Protein AF-A0A077WGC5-F1 (afdb_monomer_lite)

Structure (mmCIF, N/CA/C/O backbone):
data_AF-A0A077WGC5-F1
#
_entry.id   AF-A0A077WGC5-F1
#
loop_
_atom_site.group_PDB
_atom_site.id
_atom_site.type_symbol
_atom_site.label_atom_id
_atom_site.label_alt_id
_atom_site.label_comp_id
_atom_site.label_asym_id
_atom_site.label_entity_id
_atom_site.label_seq_id
_atom_site.pdbx_PDB_ins_code
_atom_site.Cartn_x
_atom_site.Cartn_y
_atom_site.Cartn_z
_atom_site.occupancy
_atom_site.B_iso_or_equiv
_atom_site.auth_seq_id
_atom_site.auth_comp_id
_atom_site.auth_asym_id
_atom_site.auth_atom_id
_atom_site.pdbx_PDB_model_num
ATOM 1 N N . MET A 1 1 ? 43.329 -31.501 -50.559 1.00 46.81 1 MET A N 1
ATOM 2 C CA . MET A 1 1 ? 42.840 -30.847 -51.788 1.00 46.81 1 MET A CA 1
ATOM 3 C C . MET A 1 1 ? 41.373 -30.530 -51.605 1.00 46.81 1 MET A C 1
ATOM 5 O O . MET A 1 1 ? 40.626 -31.472 -51.415 1.00 46.81 1 MET A O 1
ATOM 9 N N . SER A 1 2 ? 41.033 -29.240 -51.633 1.00 36.66 2 SER A N 1
ATOM 10 C CA . SER A 1 2 ? 39.750 -28.633 -52.041 1.00 36.66 2 SER A CA 1
ATOM 11 C C . SER A 1 2 ? 39.451 -27.413 -51.164 1.00 36.66 2 SER A C 1
ATOM 13 O O . SER A 1 2 ? 38.745 -27.488 -50.167 1.00 36.66 2 SER A O 1
ATOM 15 N N . LEU A 1 3 ? 40.111 -26.321 -51.553 1.00 41.72 3 LEU A N 1
ATOM 16 C CA . LEU A 1 3 ? 39.628 -24.940 -51.584 1.00 41.72 3 LEU A CA 1
ATOM 17 C C . LEU A 1 3 ? 38.815 -24.431 -50.385 1.00 41.72 3 LEU A C 1
ATOM 19 O O . LEU A 1 3 ? 37.618 -24.666 -50.254 1.00 41.72 3 LEU A O 1
ATOM 23 N N . ALA A 1 4 ? 39.485 -23.583 -49.603 1.00 54.78 4 ALA A N 1
ATOM 24 C CA . ALA A 1 4 ? 38.850 -22.504 -48.871 1.00 54.78 4 ALA A CA 1
ATOM 25 C C . ALA A 1 4 ? 37.985 -21.669 -49.828 1.00 54.78 4 ALA A C 1
ATOM 27 O O . ALA A 1 4 ? 38.508 -21.023 -50.736 1.00 54.78 4 ALA A O 1
ATOM 28 N N . ILE A 1 5 ? 36.676 -21.647 -49.594 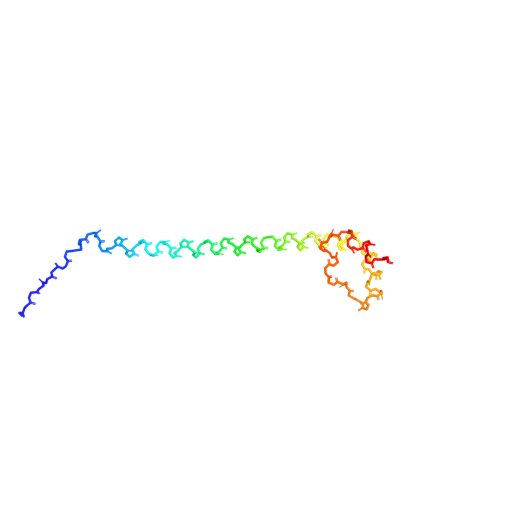1.00 53.62 5 ILE A N 1
ATOM 29 C CA . ILE A 1 5 ? 35.852 -20.512 -49.999 1.00 53.62 5 ILE A CA 1
ATOM 30 C C . ILE A 1 5 ? 35.807 -19.621 -48.767 1.00 53.62 5 ILE A C 1
ATOM 32 O O . ILE A 1 5 ? 35.041 -19.841 -47.832 1.00 53.62 5 ILE A O 1
ATOM 36 N N . LEU A 1 6 ? 36.741 -18.675 -48.735 1.00 49.25 6 LEU A N 1
ATOM 37 C CA . LEU A 1 6 ? 36.732 -17.551 -47.818 1.00 49.25 6 LEU A CA 1
ATOM 38 C C . LEU A 1 6 ? 35.403 -16.814 -48.024 1.00 49.25 6 LEU A C 1
ATOM 40 O O . LEU A 1 6 ? 35.241 -16.085 -49.001 1.00 49.25 6 LEU A O 1
ATOM 44 N N . ASN A 1 7 ? 34.448 -17.048 -47.123 1.00 55.62 7 ASN A N 1
ATOM 45 C CA . ASN A 1 7 ? 33.246 -16.238 -47.014 1.00 55.62 7 ASN A CA 1
ATOM 46 C C . ASN A 1 7 ? 33.688 -14.852 -46.545 1.00 55.62 7 ASN A C 1
ATOM 48 O O . ASN A 1 7 ? 33.897 -14.622 -45.356 1.00 55.62 7 ASN A O 1
ATOM 52 N N . ILE A 1 8 ? 33.918 -13.960 -47.502 1.00 50.69 8 ILE A N 1
ATOM 53 C CA . ILE A 1 8 ? 34.051 -12.531 -47.250 1.00 50.69 8 ILE A CA 1
ATOM 54 C C . ILE A 1 8 ? 32.707 -12.117 -46.642 1.00 50.69 8 ILE A C 1
ATOM 56 O O . ILE A 1 8 ? 31.699 -12.247 -47.339 1.00 50.69 8 ILE A O 1
ATOM 60 N N . PRO A 1 9 ? 32.639 -11.681 -45.369 1.00 46.75 9 PRO A N 1
ATOM 61 C CA . PRO A 1 9 ? 31.381 -11.235 -44.808 1.00 46.75 9 PRO A CA 1
ATOM 62 C C . PRO A 1 9 ? 31.042 -9.926 -45.516 1.00 46.75 9 PRO A C 1
ATOM 64 O O . PRO A 1 9 ? 31.570 -8.860 -45.198 1.00 46.75 9 PRO A O 1
ATOM 67 N N . THR A 1 10 ? 30.190 -10.006 -46.536 1.00 44.88 10 THR A N 1
ATOM 68 C CA . THR A 1 10 ? 29.465 -8.839 -47.013 1.00 44.88 10 THR A CA 1
ATOM 69 C C . THR A 1 10 ? 28.691 -8.329 -45.812 1.00 44.88 10 THR A C 1
ATOM 71 O O . THR A 1 10 ? 27.901 -9.069 -45.229 1.00 44.88 10 THR A O 1
ATOM 74 N N . SER A 1 11 ? 28.959 -7.089 -45.412 1.00 54.62 11 SER A N 1
ATOM 75 C CA . SER A 1 11 ? 28.449 -6.408 -44.214 1.00 54.62 11 SER A CA 1
ATOM 76 C C . SER A 1 11 ? 26.919 -6.224 -44.178 1.00 54.62 11 SER A C 1
ATOM 78 O O . SER A 1 11 ? 26.426 -5.282 -43.568 1.00 54.62 11 SER A O 1
ATOM 80 N N . GLN A 1 12 ? 26.159 -7.077 -44.859 1.00 50.47 12 GLN A N 1
ATOM 81 C CA . GLN A 1 12 ? 24.733 -6.967 -45.121 1.00 50.47 12 GLN A CA 1
ATOM 82 C C . GLN A 1 12 ? 23.919 -8.031 -44.362 1.00 50.47 12 GLN A C 1
ATOM 84 O O . GLN A 1 12 ? 22.814 -7.716 -43.926 1.00 50.47 12 GLN A O 1
ATOM 89 N N . ASP A 1 13 ? 24.487 -9.212 -44.078 1.00 47.22 13 ASP A N 1
ATOM 90 C CA . ASP A 1 13 ? 23.809 -10.271 -43.303 1.00 47.22 13 ASP A CA 1
ATOM 91 C C . ASP A 1 13 ? 23.928 -10.081 -41.774 1.00 47.22 13 ASP A C 1
ATOM 93 O O . ASP A 1 13 ? 22.984 -10.362 -41.034 1.00 47.22 13 ASP A O 1
ATOM 97 N N . ASP A 1 14 ? 25.028 -9.493 -41.283 1.00 51.94 14 ASP A N 1
ATOM 98 C CA . ASP A 1 14 ? 25.205 -9.165 -39.854 1.00 51.94 14 ASP A CA 1
ATOM 99 C C . ASP A 1 14 ? 24.263 -8.043 -39.372 1.00 51.94 14 ASP A C 1
ATOM 101 O O . ASP A 1 14 ? 23.899 -7.973 -38.195 1.00 51.94 14 ASP A O 1
ATOM 105 N N . GLN A 1 15 ? 23.823 -7.158 -40.272 1.00 51.97 15 GLN A N 1
ATOM 106 C CA . GLN A 1 15 ? 22.953 -6.031 -39.915 1.00 51.97 15 GLN A CA 1
ATOM 107 C C . GLN A 1 15 ? 21.507 -6.457 -39.628 1.00 51.97 15 GLN A C 1
ATOM 109 O O . GLN A 1 15 ? 20.835 -5.835 -38.802 1.00 51.97 15 GLN A O 1
ATOM 114 N N . LEU A 1 16 ? 21.027 -7.532 -40.260 1.00 50.12 16 LEU A N 1
ATOM 115 C CA . LEU A 1 16 ? 19.673 -8.047 -40.038 1.00 50.12 16 LEU A CA 1
ATOM 116 C C . LEU A 1 16 ? 19.562 -8.758 -38.682 1.00 50.12 16 LEU A C 1
ATOM 118 O O . LEU A 1 16 ? 18.620 -8.507 -37.928 1.00 50.12 16 LEU A O 1
ATOM 122 N N . LEU A 1 17 ? 20.570 -9.557 -38.317 1.00 51.91 17 LEU A N 1
ATOM 123 C CA . LEU A 1 17 ? 20.641 -10.227 -37.012 1.00 51.91 17 LEU A CA 1
ATOM 124 C C . LEU A 1 17 ? 20.805 -9.229 -35.853 1.00 51.91 17 LEU A C 1
ATOM 126 O O . LEU A 1 17 ? 20.202 -9.405 -34.792 1.00 51.91 17 LEU A O 1
ATOM 130 N N . ASN A 1 18 ? 21.567 -8.150 -36.058 1.00 54.44 18 ASN A N 1
ATOM 131 C CA . ASN A 1 18 ? 21.782 -7.112 -35.048 1.00 54.44 18 ASN A CA 1
ATOM 132 C C . ASN A 1 18 ? 20.527 -6.243 -34.799 1.00 54.44 18 ASN A C 1
ATOM 134 O O . ASN A 1 18 ? 20.293 -5.794 -33.673 1.00 54.44 18 ASN A O 1
ATOM 138 N N . ASN A 1 19 ? 19.684 -6.034 -35.816 1.00 56.53 19 ASN A N 1
ATOM 139 C CA . ASN A 1 19 ? 18.412 -5.313 -35.671 1.00 56.53 19 ASN A CA 1
ATOM 140 C C . ASN A 1 19 ? 17.361 -6.120 -34.889 1.00 56.53 19 ASN A C 1
ATOM 142 O O . ASN A 1 19 ? 16.718 -5.578 -33.986 1.00 56.53 19 ASN A O 1
ATOM 146 N N . GLU A 1 20 ? 17.234 -7.421 -35.161 1.00 57.72 20 GLU A N 1
ATOM 147 C CA . GLU A 1 20 ? 16.341 -8.323 -34.416 1.00 57.72 20 GLU A CA 1
ATOM 148 C C . GLU A 1 20 ? 16.750 -8.435 -32.932 1.00 57.72 20 GLU A C 1
ATOM 150 O O . GLU A 1 20 ? 15.913 -8.329 -32.027 1.00 57.72 20 GLU A O 1
ATOM 155 N N . HIS A 1 21 ? 18.055 -8.560 -32.652 1.00 59.91 21 HIS A N 1
ATOM 156 C CA . HIS A 1 21 ? 18.572 -8.619 -31.279 1.00 59.91 21 HIS A CA 1
ATOM 157 C C . HIS A 1 21 ? 18.336 -7.313 -30.500 1.00 59.91 21 HIS A C 1
ATOM 159 O O . HIS A 1 21 ? 17.923 -7.348 -29.336 1.00 59.91 21 HIS A O 1
ATOM 165 N N . ASN A 1 22 ? 18.533 -6.152 -31.134 1.00 62.44 22 ASN A N 1
ATOM 166 C CA . ASN A 1 22 ? 18.271 -4.853 -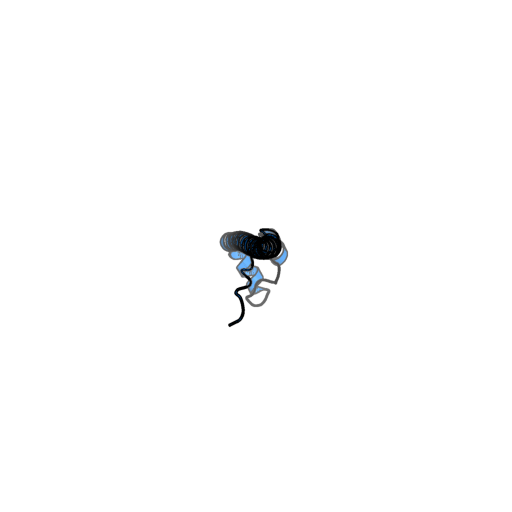30.506 1.00 62.44 22 ASN A CA 1
ATOM 167 C C . ASN A 1 22 ? 16.777 -4.609 -30.240 1.00 62.44 22 ASN A C 1
ATOM 169 O O . ASN A 1 22 ? 16.420 -4.063 -29.191 1.00 62.44 22 ASN A O 1
ATOM 173 N N . SER A 1 23 ? 15.896 -5.060 -31.137 1.00 71.19 23 SER A N 1
ATOM 174 C CA . SER A 1 23 ? 14.442 -4.997 -30.942 1.00 71.19 23 SER A CA 1
ATOM 175 C C . SER A 1 23 ? 13.998 -5.826 -29.727 1.00 71.19 23 SER A C 1
ATOM 177 O O . SER A 1 23 ? 13.288 -5.329 -28.843 1.00 71.19 23 SER A O 1
ATOM 179 N N . SER A 1 24 ? 14.513 -7.054 -29.602 1.00 74.81 24 SER A N 1
ATOM 180 C CA . SER A 1 24 ? 14.251 -7.939 -28.459 1.00 74.81 24 SER A CA 1
ATOM 181 C C . SER A 1 24 ? 14.747 -7.346 -27.130 1.00 74.81 24 SER A C 1
ATOM 183 O O . SER A 1 24 ? 14.003 -7.289 -26.143 1.00 74.81 24 SER A O 1
ATOM 185 N N . LEU A 1 25 ? 15.971 -6.806 -27.100 1.00 77.44 25 LEU A N 1
ATOM 186 C CA . LEU A 1 25 ? 16.525 -6.142 -25.914 1.00 77.44 25 LEU A CA 1
ATOM 187 C C . LEU A 1 25 ? 15.713 -4.903 -25.508 1.00 77.44 25 LEU A C 1
ATOM 189 O O . LEU A 1 25 ? 15.460 -4.694 -24.316 1.00 77.44 25 LEU A O 1
ATOM 193 N N . SER A 1 26 ? 15.251 -4.108 -26.476 1.00 81.62 26 SER A N 1
ATOM 194 C CA . SER A 1 26 ? 14.367 -2.963 -26.232 1.00 81.62 26 SER A CA 1
ATOM 195 C C . SER A 1 26 ? 13.043 -3.394 -25.590 1.00 81.62 26 SER A C 1
ATOM 197 O O . SER A 1 26 ? 12.635 -2.824 -24.569 1.00 81.62 26 SER A O 1
ATOM 199 N N . ALA A 1 27 ? 12.415 -4.457 -26.102 1.00 85.19 27 ALA A N 1
ATOM 200 C CA . ALA A 1 27 ? 11.177 -5.007 -25.550 1.00 85.19 27 ALA A CA 1
ATOM 201 C C . ALA A 1 27 ? 11.359 -5.525 -24.107 1.00 85.19 27 ALA A C 1
ATOM 203 O O . ALA A 1 27 ? 10.536 -5.244 -23.226 1.00 85.19 27 ALA A O 1
ATOM 204 N N . ILE A 1 28 ? 12.472 -6.212 -23.819 1.00 88.88 28 ILE A N 1
ATOM 205 C CA . ILE A 1 28 ? 12.819 -6.669 -22.462 1.00 88.88 28 ILE A CA 1
ATOM 206 C C . ILE A 1 28 ? 12.990 -5.474 -21.514 1.00 88.88 28 ILE A C 1
ATOM 208 O O . ILE A 1 28 ? 12.448 -5.471 -20.403 1.00 88.88 28 ILE A O 1
ATOM 212 N N . GLN A 1 29 ? 13.689 -4.422 -21.944 1.00 91.56 29 GLN A N 1
ATOM 213 C CA . GLN A 1 29 ? 13.869 -3.216 -21.137 1.00 91.56 29 GLN A CA 1
ATOM 214 C C . GLN A 1 29 ? 12.550 -2.472 -20.889 1.00 91.56 29 GLN A C 1
ATOM 216 O O . GLN A 1 29 ? 12.310 -2.015 -19.769 1.00 91.56 29 GLN A O 1
ATOM 221 N N . GLN A 1 30 ? 11.674 -2.364 -21.893 1.00 91.94 30 GLN A N 1
ATOM 222 C CA . GLN A 1 30 ? 10.339 -1.775 -21.741 1.00 91.94 30 GLN A CA 1
ATOM 223 C C . GLN A 1 30 ? 9.500 -2.558 -20.725 1.00 91.94 30 GLN A C 1
ATOM 225 O O . GLN A 1 30 ? 8.923 -1.958 -19.812 1.00 91.94 30 GLN A O 1
ATOM 230 N N . ARG A 1 31 ? 9.506 -3.896 -20.802 1.00 93.12 31 ARG A N 1
ATOM 231 C CA . ARG A 1 31 ? 8.846 -4.757 -19.812 1.00 93.12 31 ARG A CA 1
ATOM 232 C C . ARG A 1 31 ? 9.424 -4.543 -18.412 1.00 93.12 31 ARG A C 1
ATOM 234 O O . ARG A 1 31 ? 8.658 -4.400 -17.459 1.00 93.12 31 ARG A O 1
ATOM 241 N N . ARG A 1 32 ? 10.752 -4.447 -18.271 1.00 94.81 32 ARG A N 1
ATOM 242 C CA . ARG A 1 32 ? 11.401 -4.168 -16.978 1.00 94.81 32 ARG A CA 1
ATOM 243 C C . ARG A 1 32 ? 10.974 -2.813 -16.409 1.00 94.81 32 ARG A C 1
ATOM 245 O O . ARG A 1 32 ? 10.593 -2.743 -15.242 1.00 94.81 32 ARG A O 1
ATOM 252 N N . ARG A 1 33 ? 10.978 -1.754 -17.228 1.00 95.12 33 ARG A N 1
ATOM 253 C CA . ARG A 1 33 ? 10.513 -0.407 -16.841 1.00 95.12 33 ARG A CA 1
ATOM 254 C C . ARG A 1 33 ? 9.057 -0.425 -16.374 1.00 95.12 33 ARG A C 1
ATOM 256 O O . ARG A 1 33 ? 8.745 0.165 -15.343 1.00 95.12 33 ARG A O 1
ATOM 263 N N . HIS A 1 34 ? 8.184 -1.149 -17.074 1.00 96.31 34 HIS A N 1
ATOM 264 C CA . HIS A 1 34 ? 6.778 -1.310 -16.687 1.00 96.31 34 HIS A CA 1
ATOM 265 C C . HIS A 1 34 ? 6.611 -2.009 -15.335 1.00 96.31 34 HIS A C 1
ATOM 267 O O . HIS A 1 34 ? 5.853 -1.539 -14.487 1.00 96.31 34 HIS A O 1
ATOM 273 N N . ILE A 1 35 ? 7.347 -3.101 -15.104 1.00 97.25 35 ILE A N 1
ATOM 274 C CA . ILE A 1 35 ? 7.326 -3.823 -13.823 1.00 97.25 35 ILE A CA 1
ATOM 275 C C . ILE A 1 35 ? 7.783 -2.905 -12.688 1.00 97.25 35 ILE A C 1
ATOM 277 O O . ILE A 1 35 ? 7.114 -2.830 -11.660 1.00 97.25 35 ILE A O 1
ATOM 281 N N . ILE A 1 36 ? 8.888 -2.177 -12.878 1.00 97.69 36 ILE A N 1
ATOM 282 C CA . ILE A 1 36 ? 9.404 -1.234 -11.877 1.00 97.69 36 ILE A CA 1
ATOM 283 C C . ILE A 1 36 ? 8.367 -0.143 -11.592 1.00 97.69 36 ILE A C 1
ATOM 285 O O . ILE A 1 36 ? 8.032 0.082 -10.432 1.00 97.69 36 ILE A O 1
ATOM 289 N N . LYS A 1 37 ? 7.781 0.470 -12.628 1.00 98.00 37 LYS A N 1
ATOM 290 C CA . LYS A 1 37 ? 6.730 1.486 -12.474 1.00 98.00 37 LYS A CA 1
ATOM 291 C C . LYS A 1 37 ? 5.541 0.954 -11.671 1.00 98.00 37 LYS A C 1
ATOM 293 O O . LYS A 1 37 ? 5.081 1.620 -10.748 1.00 98.00 37 LYS A O 1
ATOM 298 N N . LYS A 1 38 ? 5.069 -0.260 -11.970 1.00 98.19 38 LYS A N 1
ATOM 299 C CA . LYS A 1 38 ? 3.983 -0.901 -11.213 1.00 98.19 38 LYS A CA 1
ATOM 300 C C . LYS A 1 38 ? 4.353 -1.136 -9.750 1.00 98.19 38 LYS A C 1
ATOM 302 O O . LYS A 1 38 ? 3.526 -0.871 -8.883 1.00 98.19 38 LYS A O 1
ATOM 307 N N . LYS A 1 39 ? 5.583 -1.580 -9.470 1.00 98.25 39 LYS A N 1
ATOM 308 C CA . LYS A 1 39 ? 6.078 -1.755 -8.095 1.00 98.25 39 LYS A CA 1
ATOM 309 C C . LYS A 1 39 ? 6.103 -0.428 -7.334 1.00 98.25 39 LYS A C 1
ATOM 311 O O . LYS A 1 39 ? 5.585 -0.368 -6.227 1.00 98.25 39 LYS A O 1
ATOM 316 N N . VAL A 1 40 ? 6.623 0.638 -7.942 1.00 98.25 40 VAL A N 1
ATOM 317 C CA . VAL A 1 40 ? 6.662 1.982 -7.336 1.00 98.25 40 VAL A CA 1
ATOM 318 C C . VAL A 1 40 ? 5.253 2.487 -7.018 1.00 98.25 40 VAL A C 1
ATOM 320 O O . VAL A 1 40 ? 4.995 2.928 -5.901 1.00 98.25 40 VAL A O 1
ATOM 323 N N . ILE A 1 41 ? 4.315 2.360 -7.963 1.00 98.06 41 ILE A N 1
ATOM 324 C CA . ILE A 1 41 ? 2.916 2.763 -7.753 1.00 98.06 41 ILE A CA 1
ATOM 325 C C . ILE A 1 41 ? 2.279 1.951 -6.620 1.00 98.06 41 ILE A C 1
ATOM 327 O O . ILE A 1 41 ? 1.584 2.518 -5.780 1.00 98.06 41 ILE A O 1
ATOM 331 N N . ALA A 1 42 ? 2.514 0.637 -6.571 1.00 97.38 42 ALA A N 1
ATOM 332 C CA . ALA A 1 42 ? 1.985 -0.215 -5.510 1.00 97.38 42 ALA A CA 1
ATOM 333 C C . ALA A 1 42 ? 2.515 0.201 -4.129 1.00 97.38 42 ALA A C 1
ATOM 335 O O . ALA A 1 42 ? 1.724 0.348 -3.201 1.00 97.38 42 ALA A O 1
ATOM 336 N N . ILE A 1 43 ? 3.819 0.471 -4.009 1.00 97.88 43 ILE A N 1
ATOM 337 C CA . ILE A 1 43 ? 4.434 0.947 -2.760 1.00 97.88 43 ILE A CA 1
ATOM 338 C C . ILE A 1 43 ? 3.837 2.295 -2.341 1.00 97.88 43 ILE A C 1
ATOM 340 O O . ILE A 1 43 ? 3.460 2.456 -1.184 1.00 97.88 43 ILE A O 1
ATOM 344 N N . GLY A 1 44 ? 3.682 3.243 -3.270 1.00 97.50 44 GLY A N 1
ATOM 345 C CA . GLY A 1 44 ? 3.063 4.540 -2.975 1.00 97.50 44 GLY A CA 1
ATOM 346 C C . GLY A 1 44 ? 1.619 4.411 -2.479 1.00 97.50 44 GLY A C 1
ATOM 347 O O . GLY A 1 44 ? 1.236 5.051 -1.500 1.00 97.50 44 GLY A O 1
ATOM 348 N N . ARG A 1 45 ? 0.826 3.528 -3.102 1.00 95.25 45 ARG A N 1
ATOM 349 C CA . ARG A 1 45 ? -0.549 3.239 -2.661 1.00 95.25 45 ARG A CA 1
ATOM 350 C C . ARG A 1 45 ? -0.579 2.616 -1.266 1.00 95.25 45 ARG A C 1
ATOM 352 O O . ARG A 1 45 ? -1.365 3.068 -0.441 1.00 95.25 45 ARG A O 1
ATOM 359 N N . LEU A 1 46 ? 0.283 1.634 -0.992 1.00 95.62 46 LEU A N 1
ATOM 360 C CA . LEU A 1 46 ? 0.388 1.009 0.330 1.00 95.62 46 LEU A CA 1
ATOM 361 C C . LEU A 1 46 ? 0.839 2.005 1.400 1.00 95.62 46 LEU A C 1
ATOM 363 O O . LEU A 1 46 ? 0.289 1.998 2.494 1.00 95.62 46 LEU A O 1
ATOM 367 N N . SER A 1 47 ? 1.788 2.885 1.076 1.00 97.19 47 SER A N 1
ATOM 368 C CA . SER A 1 47 ? 2.244 3.947 1.977 1.00 97.19 47 SER A CA 1
ATOM 369 C C . SER A 1 47 ? 1.081 4.853 2.385 1.00 97.19 47 SER A C 1
ATOM 371 O O . SER A 1 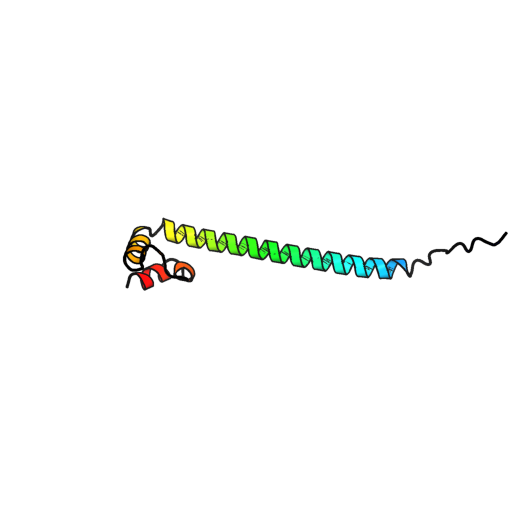47 ? 0.822 5.030 3.572 1.00 97.19 47 SER A O 1
ATOM 373 N N . ARG A 1 48 ? 0.290 5.324 1.409 1.00 95.12 48 ARG A N 1
ATOM 374 C CA . ARG A 1 48 ? -0.910 6.131 1.677 1.00 95.12 48 ARG A CA 1
ATOM 375 C C . ARG A 1 48 ? -1.933 5.383 2.538 1.00 95.12 48 ARG A C 1
ATOM 377 O O . ARG A 1 48 ? -2.470 5.957 3.477 1.00 95.12 48 ARG A O 1
ATOM 384 N N . GLN A 1 49 ? -2.206 4.114 2.230 1.00 95.69 49 GLN A N 1
ATOM 385 C CA . GLN A 1 49 ? -3.144 3.295 3.009 1.00 95.69 49 GLN A CA 1
ATOM 386 C C . GLN A 1 49 ? -2.661 3.081 4.449 1.00 95.69 49 GLN A C 1
ATOM 388 O O . GLN A 1 49 ? -3.462 3.122 5.377 1.00 95.69 49 GLN A O 1
ATOM 393 N N . LEU A 1 50 ? -1.355 2.893 4.642 1.00 96.38 50 LEU A N 1
ATOM 394 C CA . LEU A 1 50 ? -0.750 2.745 5.959 1.00 96.38 50 LEU A CA 1
ATOM 395 C C . LEU A 1 50 ? -0.839 4.036 6.783 1.00 96.38 50 LEU A C 1
ATOM 397 O O . LEU A 1 50 ? -1.115 3.948 7.975 1.00 96.38 50 LEU A O 1
ATOM 401 N N . SER A 1 51 ? -0.639 5.210 6.172 1.00 96.62 51 SER A N 1
ATOM 402 C CA . SER A 1 51 ? -0.832 6.500 6.853 1.00 96.62 51 SER A CA 1
ATOM 403 C C . SER A 1 51 ? -2.258 6.649 7.373 1.00 96.62 51 SER A C 1
ATOM 405 O O . SER A 1 51 ? -2.440 6.862 8.565 1.00 96.62 51 SER A O 1
ATOM 407 N N . VAL A 1 52 ? -3.261 6.396 6.524 1.00 96.06 52 VAL A N 1
ATOM 408 C CA . VAL A 1 52 ? -4.680 6.466 6.918 1.00 96.06 52 VAL A CA 1
ATOM 409 C C . VAL A 1 52 ? -4.977 5.562 8.118 1.00 96.06 52 VAL A C 1
ATOM 411 O O . VAL A 1 52 ? -5.639 5.990 9.061 1.00 96.06 52 VAL A O 1
ATOM 414 N N . LEU A 1 53 ? -4.460 4.326 8.114 1.00 96.25 53 LEU A N 1
ATOM 415 C CA . LEU A 1 53 ? -4.630 3.388 9.230 1.00 96.25 53 LEU A CA 1
ATOM 416 C C . LEU A 1 53 ? -3.964 3.861 10.528 1.00 96.25 53 LEU A C 1
ATOM 418 O O . LEU A 1 53 ? -4.472 3.573 11.607 1.00 96.25 53 LEU A O 1
ATOM 422 N N . ARG A 1 54 ? -2.814 4.536 10.433 1.00 96.31 54 ARG A N 1
ATOM 423 C CA . ARG A 1 54 ? -2.077 5.064 11.592 1.00 96.31 54 ARG A CA 1
ATOM 424 C C . ARG A 1 54 ? -2.725 6.316 12.169 1.00 96.31 54 ARG A C 1
ATOM 426 O O . ARG A 1 54 ? -2.660 6.518 13.373 1.00 96.31 54 ARG A O 1
ATOM 433 N N . GLU A 1 55 ? -3.326 7.132 11.313 1.00 96.62 55 GLU A N 1
ATOM 434 C CA . GLU A 1 55 ? -4.011 8.370 11.688 1.00 96.62 55 GLU A CA 1
ATOM 435 C C . GLU A 1 55 ? -5.397 8.102 12.296 1.00 96.62 55 GLU A C 1
ATOM 437 O O . GLU A 1 55 ? -5.851 8.879 13.128 1.00 96.62 55 GLU A O 1
ATOM 442 N N . ASN A 1 56 ? -6.047 6.985 11.939 1.00 95.56 56 ASN A N 1
ATOM 443 C CA . ASN A 1 56 ? -7.429 6.676 12.335 1.00 95.56 56 ASN A CA 1
ATOM 444 C C . ASN A 1 56 ? -7.581 5.311 13.049 1.00 95.56 56 ASN A C 1
ATOM 446 O O . ASN A 1 56 ? -8.350 4.461 12.587 1.00 95.56 56 ASN A O 1
ATOM 450 N N . PRO A 1 57 ? -6.872 5.050 14.163 1.00 94.50 57 PRO A N 1
ATOM 451 C CA . PRO A 1 57 ? -6.906 3.747 14.833 1.00 94.50 57 PRO A CA 1
ATOM 452 C C . PRO A 1 57 ? -8.278 3.406 15.442 1.00 94.50 57 PRO A C 1
ATOM 454 O O . PRO A 1 57 ? -8.687 2.246 15.393 1.00 94.50 57 PRO A O 1
ATOM 457 N N . GLU A 1 58 ? -9.005 4.399 15.961 1.00 94.38 58 GLU A N 1
ATOM 458 C CA . GLU A 1 58 ? -10.311 4.203 16.609 1.00 94.38 58 GLU A CA 1
ATOM 459 C C . GLU A 1 58 ? -11.377 3.726 15.614 1.00 94.38 58 GLU A C 1
ATOM 461 O O . GLU A 1 58 ? -11.976 2.672 15.815 1.00 94.38 58 GLU A O 1
ATOM 466 N N . LEU A 1 59 ? -11.524 4.421 14.477 1.00 93.44 59 LEU A N 1
ATOM 467 C CA . LEU A 1 59 ? -12.442 4.024 13.397 1.00 93.44 59 LEU A CA 1
ATOM 468 C C . LEU A 1 59 ? -12.110 2.626 12.863 1.00 93.44 59 LEU A C 1
ATOM 470 O O . LEU A 1 59 ? -12.989 1.815 12.584 1.00 93.44 59 LEU A O 1
ATOM 474 N N . VAL A 1 60 ? -10.818 2.306 12.742 1.00 95.12 60 VAL A N 1
ATOM 475 C CA . VAL A 1 60 ? -10.381 0.970 12.324 1.00 95.12 60 VAL A CA 1
ATOM 476 C C . VAL A 1 60 ? -10.808 -0.092 13.337 1.00 95.12 60 VAL A C 1
ATOM 478 O O . VAL A 1 60 ? -11.235 -1.173 12.929 1.00 95.12 60 VAL A O 1
ATOM 481 N N . ASN A 1 61 ? -10.686 0.180 14.636 1.00 94.12 61 ASN A N 1
ATOM 482 C CA . ASN A 1 61 ? -11.099 -0.747 15.686 1.00 94.12 61 ASN A CA 1
ATOM 483 C C . ASN A 1 61 ? -12.617 -0.912 15.751 1.00 94.12 61 ASN A C 1
ATOM 485 O O . ASN A 1 61 ? -13.083 -2.030 15.957 1.00 94.12 61 ASN A O 1
ATOM 489 N N . GLU A 1 62 ? -13.381 0.156 15.557 1.00 93.44 62 GLU A N 1
ATOM 490 C CA . GLU A 1 62 ? -14.842 0.116 15.488 1.00 93.44 62 GLU A CA 1
ATOM 491 C C . GLU A 1 62 ? -15.315 -0.793 14.346 1.00 93.44 62 GLU A C 1
ATOM 493 O O . GLU A 1 62 ? -16.003 -1.789 14.575 1.00 93.44 62 GLU A O 1
ATOM 498 N N . ILE A 1 63 ? -14.831 -0.545 13.126 1.00 94.06 63 ILE A N 1
ATOM 499 C CA . ILE A 1 63 ? -15.172 -1.359 11.951 1.00 94.06 63 ILE A CA 1
ATOM 500 C C . ILE A 1 63 ? -14.740 -2.815 12.156 1.00 94.06 63 ILE A C 1
ATOM 502 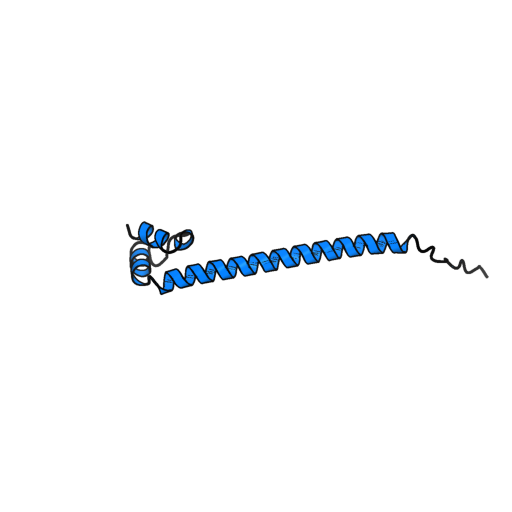O O . ILE A 1 63 ? -15.474 -3.745 11.829 1.00 94.06 63 ILE A O 1
ATOM 506 N N . LYS A 1 64 ? -13.549 -3.052 12.719 1.00 94.00 64 LYS A N 1
ATOM 507 C CA . LYS A 1 64 ? -13.088 -4.415 13.018 1.00 94.00 64 LYS A CA 1
ATOM 508 C C . LYS A 1 64 ? -13.984 -5.123 14.032 1.00 94.00 64 LYS A C 1
ATOM 510 O O . LYS A 1 64 ? -14.167 -6.330 13.896 1.00 94.00 64 LYS A O 1
ATOM 515 N N . GLN A 1 65 ? -14.513 -4.426 15.034 1.00 93.38 65 GLN A N 1
ATOM 516 C CA . GLN A 1 65 ? -15.441 -5.017 16.001 1.00 93.38 65 GLN A CA 1
ATOM 517 C C . GLN A 1 65 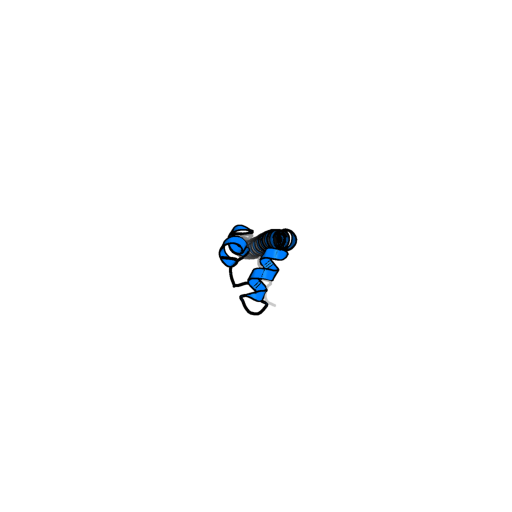? -16.757 -5.421 15.329 1.00 93.38 65 GLN A C 1
ATOM 519 O O . GLN A 1 65 ? -17.238 -6.526 15.571 1.00 93.38 65 GLN A O 1
ATOM 524 N N . MET A 1 66 ? -17.278 -4.592 14.419 1.00 91.31 66 MET A N 1
ATOM 525 C CA . MET A 1 66 ? -18.497 -4.903 13.663 1.00 91.31 66 MET A CA 1
ATOM 526 C C . MET A 1 66 ? -18.305 -6.045 12.650 1.00 91.31 66 MET A C 1
ATOM 528 O O . MET A 1 66 ? -19.194 -6.874 12.467 1.00 91.31 66 MET A O 1
ATOM 532 N N . ASN A 1 67 ? -17.126 -6.143 12.026 1.00 88.38 67 ASN A N 1
ATOM 533 C CA . ASN A 1 67 ? -16.891 -7.013 10.866 1.00 88.38 67 ASN A CA 1
ATOM 534 C C . ASN A 1 67 ? -16.067 -8.275 11.177 1.00 88.38 67 ASN A C 1
ATOM 536 O O . ASN A 1 67 ? -15.447 -8.862 10.286 1.00 88.38 67 ASN A O 1
ATOM 540 N N . GLY A 1 68 ? -16.027 -8.706 12.439 1.00 87.25 68 GLY A N 1
ATOM 541 C CA . GLY A 1 68 ? -15.344 -9.941 12.828 1.00 87.25 68 GLY A CA 1
ATOM 542 C C . GLY A 1 68 ? -13.822 -9.865 12.674 1.00 87.25 68 GLY A C 1
ATOM 543 O O . GLY A 1 68 ? -13.205 -10.751 12.083 1.00 87.25 68 GLY A O 1
ATOM 544 N N . SER A 1 69 ? -13.210 -8.814 13.230 1.00 88.00 69 SER A N 1
ATOM 545 C CA . SER A 1 69 ? -11.765 -8.531 13.351 1.00 88.00 69 SER A CA 1
ATOM 546 C C . SER A 1 69 ? -11.019 -8.080 12.086 1.00 88.00 69 SER A C 1
ATOM 548 O O . SER A 1 69 ? -9.821 -7.782 12.152 1.00 88.00 69 SER A O 1
ATOM 550 N N . LYS A 1 70 ? -11.696 -7.976 10.935 1.00 90.31 70 LYS A N 1
ATOM 551 C CA . LYS A 1 70 ? -11.080 -7.588 9.653 1.00 90.31 70 LYS A CA 1
ATOM 552 C C . LYS A 1 70 ? -11.736 -6.347 9.062 1.00 90.31 70 LYS A C 1
ATOM 554 O O . LYS A 1 70 ? -12.937 -6.150 9.184 1.00 90.31 70 LYS A O 1
ATOM 559 N N . LEU A 1 71 ? -10.933 -5.539 8.372 1.00 91.00 71 LEU A N 1
ATOM 560 C CA . LEU A 1 71 ? -11.467 -4.470 7.534 1.00 91.00 71 LEU A CA 1
ATOM 561 C C . LEU A 1 71 ? -12.073 -5.086 6.262 1.00 91.00 71 LEU A C 1
ATOM 563 O O . LEU A 1 71 ? -11.451 -5.988 5.685 1.00 91.00 71 LEU A O 1
ATOM 567 N N . PRO A 1 72 ? -13.245 -4.611 5.808 1.00 90.50 72 PRO A N 1
ATOM 568 C CA . PRO A 1 72 ? -13.804 -5.012 4.528 1.00 90.50 72 PRO A CA 1
ATOM 569 C C . PRO A 1 72 ? -12.821 -4.786 3.378 1.00 90.50 72 PRO A C 1
ATOM 571 O O . PRO A 1 72 ? -11.969 -3.890 3.386 1.00 90.50 72 PRO A O 1
ATOM 574 N N . LEU A 1 73 ? -12.954 -5.608 2.341 1.00 89.62 73 LEU A N 1
ATOM 575 C CA . LEU A 1 73 ? -12.171 -5.427 1.129 1.00 89.62 73 LEU A CA 1
ATOM 576 C C . LEU A 1 73 ? -12.540 -4.093 0.478 1.00 89.62 73 LEU A C 1
ATOM 578 O O . LEU A 1 73 ? -13.707 -3.746 0.341 1.00 89.62 73 LEU A O 1
ATOM 582 N N . GLY A 1 74 ? -11.523 -3.348 0.056 1.00 89.44 74 GLY A N 1
ATOM 583 C CA . GLY A 1 74 ? -11.724 -2.091 -0.654 1.00 89.44 74 GLY A CA 1
ATOM 584 C C . GLY A 1 74 ? -11.944 -0.861 0.231 1.00 89.44 74 GLY A C 1
ATOM 585 O O . GLY A 1 74 ? -11.839 0.235 -0.316 1.00 89.44 74 GLY A O 1
ATOM 586 N N . THR A 1 75 ? -12.117 -0.993 1.555 1.00 91.50 75 THR A N 1
ATOM 587 C CA . THR A 1 75 ? -12.329 0.138 2.487 1.00 91.50 75 THR A CA 1
ATOM 588 C C . THR A 1 75 ? -11.278 1.242 2.329 1.00 91.50 75 THR A C 1
ATOM 590 O O . THR A 1 75 ? -11.611 2.405 2.153 1.00 91.50 75 THR A O 1
ATOM 593 N N . LEU A 1 76 ? -9.990 0.898 2.264 1.00 93.44 76 LEU A N 1
ATOM 594 C CA . LEU A 1 76 ? -8.911 1.893 2.149 1.00 93.44 76 LEU A CA 1
ATOM 595 C C . LEU A 1 76 ? -8.684 2.415 0.719 1.00 93.44 76 LEU A C 1
ATOM 597 O O . LEU A 1 76 ? -7.729 3.154 0.474 1.00 93.44 76 LEU A O 1
ATOM 601 N N . SER A 1 77 ? -9.503 2.018 -0.260 1.00 90.31 77 SER A N 1
ATOM 602 C CA . SER A 1 77 ? -9.340 2.474 -1.651 1.00 90.31 77 SER A CA 1
ATOM 603 C C . SER A 1 77 ? -9.662 3.959 -1.799 1.00 90.31 77 SER A C 1
ATOM 605 O O . SER A 1 77 ? -9.005 4.641 -2.584 1.00 90.31 77 SER A O 1
ATOM 607 N N . GLN A 1 78 ? -10.623 4.451 -1.009 1.00 89.25 78 GLN A N 1
ATOM 608 C CA . GLN A 1 78 ? -11.005 5.865 -0.933 1.00 89.25 78 GLN A CA 1
ATOM 609 C C . GLN A 1 78 ? -10.215 6.643 0.139 1.00 89.25 78 GLN A C 1
ATOM 611 O O . GLN A 1 78 ? -10.372 7.851 0.266 1.00 89.25 78 GLN A O 1
ATOM 616 N N . GLY A 1 79 ? -9.309 5.985 0.875 1.00 90.00 79 GLY A N 1
ATOM 617 C CA . GLY A 1 79 ? -8.586 6.594 1.995 1.00 90.00 79 GLY A CA 1
ATOM 618 C C . GLY A 1 79 ? -9.443 6.664 3.261 1.00 90.00 79 GLY A C 1
ATOM 619 O O . GLY A 1 79 ? -10.109 5.686 3.590 1.00 90.00 79 GLY A O 1
ATOM 620 N N . GLU A 1 80 ? -9.402 7.798 3.967 1.00 91.56 80 GLU A N 1
ATOM 621 C CA . GLU A 1 80 ? -10.157 8.022 5.214 1.00 91.56 80 GLU A CA 1
ATOM 622 C C . GLU A 1 80 ? -11.675 7.941 5.001 1.00 91.56 80 GLU A C 1
ATOM 624 O O . GLU A 1 80 ? -12.375 7.334 5.805 1.00 91.56 80 GLU A O 1
ATOM 629 N N . GLU A 1 81 ? -12.182 8.465 3.882 1.00 91.38 81 GLU A N 1
ATOM 630 C CA . GLU A 1 81 ? -13.614 8.440 3.545 1.00 91.38 81 GLU A CA 1
ATOM 631 C C . GLU A 1 81 ? -14.205 7.027 3.579 1.00 91.38 81 GLU A C 1
ATOM 633 O O . GLU A 1 81 ? -15.326 6.817 4.035 1.00 91.38 81 GLU A O 1
ATOM 638 N N . GLY A 1 82 ? -13.433 6.025 3.153 1.00 90.94 82 GLY A N 1
ATOM 639 C CA . GLY A 1 82 ? -13.893 4.642 3.202 1.00 90.94 82 GLY A CA 1
ATOM 640 C C . GLY A 1 82 ? -14.009 4.093 4.626 1.00 90.94 82 GLY A C 1
ATOM 641 O O . GLY A 1 82 ? -14.853 3.235 4.866 1.00 90.94 82 GLY A O 1
ATOM 642 N N . LEU A 1 83 ? -13.213 4.596 5.578 1.00 92.62 83 LEU A N 1
ATOM 643 C CA . LEU A 1 83 ? -13.383 4.272 6.998 1.00 92.62 83 LEU A CA 1
ATOM 644 C C . LEU A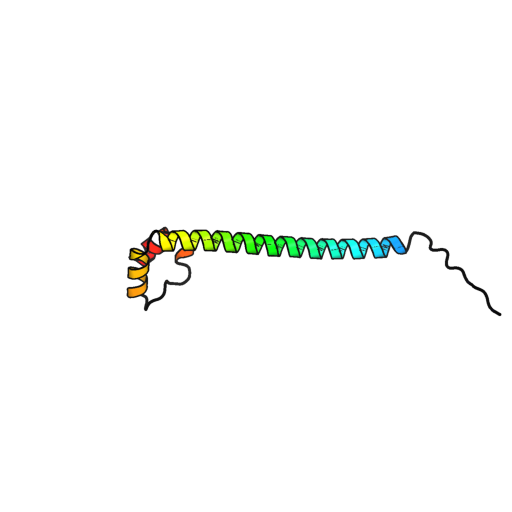 1 83 ? -14.657 4.920 7.548 1.00 92.62 83 LEU A C 1
ATOM 646 O O . LEU A 1 83 ? -15.444 4.242 8.194 1.00 92.62 83 LEU A O 1
ATOM 650 N N . ARG A 1 84 ? -14.911 6.189 7.216 1.00 89.69 84 ARG A N 1
ATOM 651 C CA . ARG A 1 84 ? -16.117 6.919 7.650 1.00 89.69 84 ARG A CA 1
ATOM 652 C C . ARG A 1 84 ? -17.417 6.296 7.145 1.00 89.69 84 ARG A C 1
ATOM 654 O O . ARG A 1 84 ? -18.419 6.300 7.846 1.00 89.69 84 ARG A O 1
ATOM 661 N N . GLN A 1 85 ? -17.406 5.762 5.926 1.00 87.81 85 GLN A N 1
ATOM 662 C CA . GLN A 1 85 ? -18.557 5.052 5.365 1.00 87.81 85 GLN A CA 1
ATOM 663 C C . GLN A 1 85 ? -18.753 3.669 5.990 1.00 87.81 85 GLN A C 1
ATOM 665 O O . GLN A 1 85 ? -19.878 3.197 6.066 1.00 87.81 85 GLN A O 1
ATOM 670 N N . GLY A 1 86 ? -17.669 3.006 6.402 1.00 79.75 86 GLY A N 1
ATOM 671 C CA . GLY A 1 86 ? -17.732 1.681 7.018 1.00 79.75 86 GLY A CA 1
ATOM 672 C C . GLY A 1 86 ? -18.085 1.695 8.506 1.00 79.75 86 GLY A C 1
ATOM 673 O O . GLY A 1 86 ? -18.435 0.646 9.036 1.00 79.75 86 GLY A O 1
ATOM 674 N N . SER A 1 87 ? -17.959 2.844 9.176 1.00 71.19 87 SER A N 1
ATOM 675 C CA . SER A 1 87 ? -18.363 3.035 10.574 1.00 71.19 87 SER A CA 1
ATOM 676 C C . SER A 1 87 ? -19.852 3.359 10.743 1.00 71.19 87 SER A C 1
ATOM 678 O O . SER A 1 87 ? -20.313 3.446 11.874 1.00 71.19 87 SER A O 1
ATOM 680 N N . HIS A 1 88 ? -20.589 3.593 9.653 1.00 64.62 88 HIS A N 1
ATOM 681 C CA . HIS A 1 88 ? -22.000 3.988 9.678 1.00 64.62 88 HIS A CA 1
ATOM 682 C C . HIS A 1 88 ? -22.925 2.830 9.288 1.00 64.62 88 HIS A C 1
ATOM 684 O O . HIS A 1 88 ? -24.064 2.812 9.814 1.00 64.62 88 HIS A O 1
#

Secondary structure (DSSP, 8-state):
----------TTHHHHHHHHHHHHHHHHHHHHHHHHHHHHHHHHHHHHHHHHHHH-HHHHHHHHHHTTTSPPTTGGGSTHHHHHHHT-

Sequence (88 aa):
MSLAILNIPTSQDDQLLNNEHNSSLSAIQQRRRHIIKKKVIAIGRLSRQLSVLRENPELVNEIKQMNGSKLPLGTLSQGEEGLRQGSH

Foldseek 3Di:
DDDDPPPPPPVPVVVVVVVVVVVVVVVVVVVVVVVVVVVVVVVVLVVLLVVLCVVPVPLLVQLCVVPVNDDDPCLPVVRNVSSVVSND

Organism: NCBI:txid688394

pLDDT: mean 81.47, std 18.61, range [36.66, 98.25]

Radius of gyration: 28.89 Å; chains: 1; bounding box: 65×39×69 Å